Protein AF-A0A4R4ZT38-F1 (afdb_monomer_lite)

Structure (mmCIF, N/CA/C/O backbone):
data_AF-A0A4R4ZT38-F1
#
_entry.id   AF-A0A4R4ZT38-F1
#
loop_
_atom_site.group_PDB
_atom_site.id
_atom_site.type_symbol
_atom_site.label_atom_id
_atom_site.label_alt_id
_atom_site.label_comp_id
_atom_site.label_asym_id
_atom_site.label_entity_id
_atom_site.label_seq_id
_atom_site.pdbx_PDB_ins_code
_atom_site.Cartn_x
_atom_site.Cartn_y
_atom_site.Cartn_z
_atom_site.occupancy
_atom_site.B_iso_or_equiv
_atom_site.auth_seq_id
_atom_site.auth_comp_id
_atom_site.auth_asym_id
_atom_site.auth_atom_id
_atom_site.pdbx_PDB_model_num
ATOM 1 N N . MET A 1 1 ? 70.506 35.424 29.955 1.00 44.84 1 MET A N 1
ATOM 2 C CA . MET A 1 1 ? 69.250 36.058 30.411 1.00 44.84 1 MET A CA 1
ATOM 3 C C . MET A 1 1 ? 68.155 35.000 30.434 1.00 44.84 1 MET A C 1
ATOM 5 O O . MET A 1 1 ? 67.935 34.355 29.422 1.00 44.84 1 MET A O 1
ATOM 9 N N . ARG A 1 2 ? 67.548 34.759 31.603 1.00 43.34 2 ARG A N 1
ATOM 10 C CA . ARG A 1 2 ? 66.320 33.963 31.772 1.00 43.34 2 ARG A CA 1
ATOM 11 C C . ARG A 1 2 ? 65.113 34.874 31.519 1.00 43.34 2 ARG A C 1
ATOM 13 O O . ARG A 1 2 ? 65.133 35.974 32.055 1.00 43.34 2 ARG A O 1
ATOM 20 N N . SER A 1 3 ? 64.083 34.403 30.812 1.00 35.19 3 SER A N 1
ATOM 21 C CA . SER A 1 3 ? 62.650 34.685 31.080 1.00 35.19 3 SER A CA 1
ATOM 22 C C . SER A 1 3 ? 61.803 33.952 30.029 1.00 35.19 3 SER A C 1
ATOM 24 O O . SER A 1 3 ? 61.988 34.187 28.844 1.00 35.19 3 SER A O 1
ATOM 26 N N . ARG A 1 4 ? 61.122 32.850 30.368 1.00 44.53 4 ARG A N 1
ATOM 27 C CA . ARG A 1 4 ? 59.725 32.745 30.853 1.00 44.53 4 ARG A CA 1
ATOM 28 C C . ARG A 1 4 ? 58.646 33.174 29.839 1.00 44.53 4 ARG A C 1
ATOM 30 O O . ARG A 1 4 ? 58.339 34.346 29.717 1.00 44.53 4 ARG A O 1
ATOM 37 N N . MET A 1 5 ? 58.027 32.133 29.268 1.00 43.09 5 MET A N 1
ATOM 38 C CA . MET A 1 5 ? 56.590 31.820 29.336 1.00 43.09 5 MET A CA 1
ATOM 39 C C . MET A 1 5 ? 55.610 32.744 28.596 1.00 43.09 5 MET A C 1
ATOM 41 O O . MET A 1 5 ? 55.279 33.799 29.107 1.00 43.09 5 MET A O 1
ATOM 45 N N . HIS A 1 6 ? 55.022 32.232 27.508 1.00 39.06 6 HIS A N 1
ATOM 46 C CA . HIS A 1 6 ? 53.569 32.250 27.297 1.00 39.06 6 HIS A CA 1
ATOM 47 C C . HIS A 1 6 ? 53.144 30.986 26.533 1.00 39.06 6 HIS A C 1
ATOM 49 O O . HIS A 1 6 ? 53.531 30.757 25.392 1.00 39.06 6 HIS A O 1
ATOM 55 N N . VAL A 1 7 ? 52.390 30.139 27.233 1.00 46.84 7 VAL A N 1
ATOM 56 C CA . VAL A 1 7 ? 51.516 29.104 26.677 1.00 46.84 7 VAL A CA 1
ATOM 57 C C . VAL A 1 7 ? 50.248 29.811 26.207 1.00 46.84 7 VAL A C 1
ATOM 59 O O . VAL A 1 7 ? 49.652 30.477 27.044 1.00 46.84 7 VAL A O 1
ATOM 62 N N . THR A 1 8 ? 49.877 29.658 24.930 1.00 33.94 8 THR A N 1
ATOM 63 C CA . THR A 1 8 ? 48.573 29.960 24.278 1.00 33.94 8 THR A CA 1
ATOM 64 C C . THR A 1 8 ? 48.840 29.892 22.766 1.00 33.94 8 THR A C 1
ATOM 66 O O . THR A 1 8 ? 49.763 30.554 22.316 1.00 33.94 8 THR A O 1
ATOM 69 N N . GLU A 1 9 ? 48.204 29.126 21.888 1.00 38.38 9 GLU A N 1
ATOM 70 C CA . GLU A 1 9 ? 46.954 28.376 21.867 1.00 38.38 9 GLU A CA 1
ATOM 71 C C . GLU A 1 9 ? 47.141 27.230 20.864 1.00 38.38 9 GLU A C 1
ATOM 73 O O . GLU A 1 9 ? 47.673 27.423 19.768 1.00 38.38 9 GLU A O 1
ATOM 78 N N . ALA A 1 10 ? 46.647 26.043 21.204 1.00 44.12 10 ALA A N 1
ATOM 79 C CA . ALA A 1 10 ? 46.251 25.083 20.190 1.00 44.12 10 ALA A CA 1
ATOM 80 C C . ALA A 1 10 ? 45.030 25.666 19.462 1.00 44.12 10 ALA A C 1
ATOM 82 O O . ALA A 1 10 ? 43.893 25.432 19.865 1.00 44.12 10 ALA A O 1
ATOM 83 N N . ARG A 1 11 ? 45.252 26.463 18.411 1.00 40.53 11 ARG A N 1
ATOM 84 C CA . ARG A 1 11 ? 44.182 26.821 17.481 1.00 40.53 11 ARG A CA 1
ATOM 85 C C . ARG A 1 11 ? 44.006 25.651 16.524 1.00 40.53 11 ARG A C 1
ATOM 87 O O . ARG A 1 11 ? 44.601 25.605 15.451 1.00 40.53 11 ARG A O 1
ATOM 94 N N . LEU A 1 12 ? 43.234 24.669 16.988 1.00 44.28 12 LEU A N 1
ATOM 95 C CA . LEU A 1 12 ? 42.571 23.692 16.134 1.00 44.28 12 LEU A CA 1
ATOM 96 C C . LEU A 1 12 ? 41.982 24.468 14.951 1.00 44.28 12 LEU A C 1
ATOM 98 O O . LEU A 1 12 ? 41.189 25.389 15.157 1.00 44.28 12 LEU A O 1
ATOM 102 N N . GLN A 1 13 ? 42.438 24.156 13.739 1.00 46.81 13 GLN A N 1
ATOM 103 C CA . GLN A 1 13 ? 41.834 24.653 12.511 1.00 46.81 13 GLN A CA 1
ATOM 104 C C . GLN A 1 13 ? 40.401 24.131 12.459 1.00 46.81 13 GLN A C 1
ATOM 106 O O . GLN A 1 13 ? 40.148 22.978 12.130 1.00 46.81 13 GLN A O 1
ATOM 111 N N . GLU A 1 14 ? 39.512 24.989 12.954 1.00 44.94 14 GLU A N 1
ATOM 112 C CA . GLU A 1 14 ? 38.239 25.370 12.359 1.00 44.94 14 GLU A CA 1
ATOM 113 C C . GLU A 1 14 ? 37.569 24.232 11.593 1.00 44.94 14 GLU A C 1
ATOM 115 O O . GLU A 1 14 ? 37.800 23.994 10.409 1.00 44.94 14 GLU A O 1
ATOM 120 N N . GLY A 1 15 ? 36.680 23.552 12.317 1.00 46.22 15 GLY A N 1
ATOM 121 C CA . GLY A 1 15 ? 35.586 22.847 11.692 1.00 46.22 15 GLY A CA 1
ATOM 122 C C . GLY A 1 15 ? 34.816 23.805 10.791 1.00 46.22 15 GLY A C 1
ATOM 123 O O . GLY A 1 15 ? 34.194 24.754 11.259 1.00 46.22 15 GLY A O 1
ATOM 124 N N . LEU A 1 16 ? 34.814 23.492 9.506 1.00 42.47 16 LEU A N 1
ATOM 125 C CA . LEU A 1 16 ? 33.606 23.579 8.713 1.00 42.47 16 LEU A CA 1
ATOM 126 C C . LEU A 1 16 ? 33.462 22.212 8.064 1.00 42.47 16 LEU A C 1
ATOM 128 O O . LEU A 1 16 ? 34.024 21.913 7.013 1.00 42.47 16 LEU A O 1
ATOM 132 N N . VAL A 1 17 ? 32.800 21.337 8.816 1.00 52.06 17 VAL A N 1
ATOM 133 C CA . VAL A 1 17 ? 32.258 20.085 8.306 1.00 52.06 17 VAL A CA 1
ATOM 134 C C . VAL A 1 17 ? 31.511 20.461 7.033 1.00 52.06 17 VAL A C 1
ATOM 136 O O . VAL A 1 17 ? 30.660 21.346 7.084 1.00 52.06 17 VAL A O 1
ATOM 139 N N . MET A 1 18 ? 31.892 19.863 5.904 1.00 43.31 18 MET A N 1
ATOM 140 C CA . MET A 1 18 ? 31.142 19.986 4.659 1.00 43.31 18 MET A CA 1
ATOM 141 C C . MET A 1 18 ? 29.691 19.644 4.994 1.00 43.31 18 MET A C 1
ATOM 143 O O . MET A 1 18 ? 29.379 18.502 5.338 1.00 43.31 18 MET A O 1
ATOM 147 N N . GLU A 1 19 ? 28.829 20.655 5.000 1.00 54.66 19 GLU A N 1
ATOM 148 C CA . GLU A 1 19 ? 27.398 20.467 5.131 1.00 54.66 19 GLU A CA 1
ATOM 149 C C . GLU A 1 19 ? 26.973 19.760 3.845 1.00 54.66 19 GLU A C 1
ATOM 151 O O . GLU A 1 19 ? 26.827 20.384 2.798 1.00 54.66 19 GLU A O 1
ATOM 156 N N . ASN A 1 20 ? 26.893 18.427 3.900 1.00 54.12 20 ASN A N 1
ATOM 157 C CA . ASN A 1 20 ? 26.341 17.603 2.832 1.00 54.12 20 ASN A CA 1
ATOM 158 C C . ASN A 1 20 ? 24.835 17.883 2.755 1.00 54.12 20 ASN A C 1
ATOM 160 O O . ASN A 1 20 ? 24.015 17.067 3.166 1.00 54.12 20 ASN A O 1
ATOM 164 N N . SER A 1 21 ? 24.477 19.057 2.246 1.00 56.56 21 SER A N 1
ATOM 165 C CA . SER A 1 21 ? 23.111 19.463 1.922 1.00 56.56 21 SER A CA 1
ATOM 166 C C . SER A 1 21 ? 22.573 18.766 0.666 1.00 56.56 21 SER A C 1
ATOM 168 O O . SER A 1 21 ? 21.417 18.963 0.313 1.00 56.56 21 SER A O 1
ATOM 170 N N . ASP A 1 22 ? 23.389 17.917 0.029 1.00 63.59 22 ASP A N 1
ATOM 171 C CA . ASP A 1 22 ? 23.044 17.143 -1.170 1.00 63.59 22 ASP A CA 1
ATOM 172 C C . ASP A 1 22 ? 22.629 15.691 -0.869 1.00 63.59 22 ASP A C 1
ATOM 174 O O . ASP A 1 22 ? 22.241 14.936 -1.757 1.00 63.59 22 ASP A O 1
ATOM 178 N N . GLN A 1 23 ? 22.692 15.261 0.396 1.00 69.94 23 GLN A N 1
ATOM 179 C CA . GLN A 1 23 ? 22.145 13.963 0.778 1.00 69.94 23 GLN A CA 1
ATOM 180 C C . GLN A 1 23 ? 20.707 14.171 1.232 1.00 69.94 23 GLN A C 1
ATOM 182 O O . GLN A 1 23 ? 20.450 14.776 2.273 1.00 69.94 23 GLN A O 1
ATOM 187 N N . GLY A 1 24 ? 19.771 13.694 0.409 1.00 80.31 24 GLY A N 1
ATOM 188 C CA . GLY A 1 24 ? 18.351 13.648 0.735 1.00 80.31 24 GLY A CA 1
ATOM 189 C C . GLY A 1 24 ? 18.072 12.956 2.079 1.00 80.31 24 GLY A C 1
ATOM 190 O O . GLY A 1 24 ? 18.982 12.468 2.756 1.00 80.31 24 GLY A O 1
ATOM 191 N N . PRO A 1 25 ? 16.801 12.908 2.505 1.00 87.62 25 PRO A N 1
ATOM 192 C CA . PRO A 1 25 ? 16.456 12.346 3.802 1.00 87.62 25 PRO A CA 1
ATOM 193 C C . PRO A 1 25 ? 17.001 10.922 3.950 1.00 87.62 25 PRO A C 1
ATOM 195 O O . PRO A 1 25 ? 16.862 10.089 3.056 1.00 87.62 25 PRO A O 1
ATOM 198 N N . ILE A 1 26 ? 17.594 10.629 5.109 1.00 92.31 26 ILE A N 1
ATOM 199 C CA . ILE A 1 26 ? 18.041 9.273 5.427 1.00 92.31 26 ILE A CA 1
ATOM 200 C C . ILE A 1 26 ? 16.814 8.360 5.460 1.00 92.31 26 ILE A C 1
ATOM 202 O O . ILE A 1 26 ? 15.894 8.546 6.260 1.00 92.31 26 ILE A O 1
ATOM 206 N N . HIS A 1 27 ? 16.820 7.344 4.606 1.00 94.75 27 HIS A N 1
ATOM 207 C CA . HIS A 1 27 ? 15.754 6.360 4.544 1.00 94.75 27 HIS A CA 1
ATOM 208 C C . HI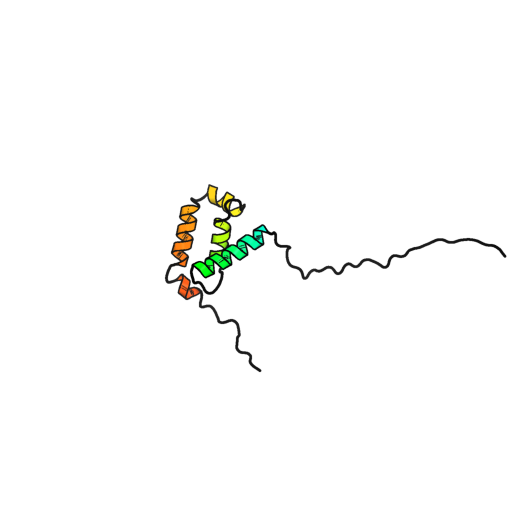S A 1 27 ? 15.914 5.297 5.631 1.00 94.75 27 HIS A C 1
ATOM 210 O O . HIS A 1 27 ? 16.995 4.756 5.861 1.00 94.75 27 HIS A O 1
ATOM 216 N N . THR A 1 28 ? 14.811 4.966 6.300 1.00 96.12 28 THR A N 1
ATOM 217 C CA . THR A 1 28 ? 14.801 3.878 7.286 1.00 96.12 28 THR A CA 1
ATOM 218 C C . THR A 1 28 ? 14.854 2.511 6.587 1.00 96.12 28 THR A C 1
ATOM 220 O O . THR A 1 28 ? 14.374 2.391 5.457 1.00 96.12 28 THR A O 1
ATOM 223 N N . PRO A 1 29 ? 15.341 1.440 7.249 1.00 96.62 29 PRO A N 1
ATOM 224 C CA . PRO A 1 29 ? 15.296 0.087 6.683 1.00 96.62 29 PRO A CA 1
ATOM 225 C C . PRO A 1 29 ? 13.885 -0.336 6.255 1.00 96.62 29 PRO A C 1
ATOM 227 O O . PRO A 1 29 ? 13.705 -0.970 5.221 1.00 96.62 29 PRO A O 1
ATOM 230 N N . ARG A 1 30 ? 12.874 0.082 7.024 1.00 95.88 30 ARG A N 1
ATOM 231 C CA . ARG A 1 30 ? 11.463 -0.169 6.727 1.00 95.88 30 ARG A CA 1
ATOM 232 C C . ARG A 1 30 ? 10.997 0.538 5.454 1.00 95.88 30 ARG A C 1
ATOM 234 O O . ARG A 1 30 ? 10.289 -0.062 4.659 1.00 95.88 30 ARG A O 1
ATOM 241 N N . TYR A 1 31 ? 11.404 1.793 5.247 1.00 96.88 31 TYR A N 1
ATOM 242 C CA . TYR A 1 31 ? 11.116 2.508 4.001 1.00 96.88 31 TYR A CA 1
ATOM 243 C C . TYR A 1 31 ? 11.689 1.746 2.802 1.00 96.88 31 TYR A C 1
ATOM 245 O O . TYR A 1 31 ? 10.969 1.475 1.848 1.00 96.88 31 TYR A O 1
ATOM 253 N N . LEU A 1 32 ? 12.957 1.330 2.885 1.00 97.38 32 LEU A N 1
ATOM 254 C CA . LEU A 1 32 ? 13.612 0.583 1.808 1.00 97.38 32 LEU A CA 1
ATOM 255 C C . LEU A 1 32 ? 12.934 -0.769 1.541 1.00 97.38 32 LEU A C 1
ATOM 257 O O . LEU A 1 32 ? 12.824 -1.171 0.387 1.00 97.38 32 LEU A O 1
ATOM 261 N N . GLN A 1 33 ? 12.425 -1.444 2.578 1.00 97.62 33 GLN A N 1
ATOM 262 C CA . GLN A 1 33 ? 11.617 -2.657 2.408 1.00 97.62 33 GLN A CA 1
ATOM 263 C C . GLN A 1 33 ? 10.320 -2.399 1.640 1.00 97.62 33 GLN A C 1
ATOM 265 O O . GLN A 1 33 ? 9.959 -3.211 0.791 1.00 97.62 33 GLN A O 1
ATOM 270 N N . VAL A 1 34 ? 9.627 -1.290 1.910 1.00 97.94 34 VAL A N 1
ATOM 271 C CA . VAL A 1 34 ? 8.402 -0.927 1.181 1.00 97.94 34 VAL A CA 1
ATOM 272 C C . VAL A 1 34 ? 8.713 -0.664 -0.296 1.00 97.94 34 VAL A C 1
ATOM 274 O O . VAL A 1 34 ? 7.996 -1.176 -1.150 1.00 97.94 34 VAL A O 1
ATOM 277 N N . ILE A 1 35 ? 9.808 0.042 -0.607 1.00 97.69 35 ILE A N 1
ATOM 278 C CA . ILE A 1 35 ? 10.257 0.255 -1.996 1.00 97.69 35 ILE A CA 1
ATOM 279 C C . ILE A 1 35 ? 10.578 -1.078 -2.686 1.00 97.69 35 ILE A C 1
ATOM 281 O O . ILE A 1 35 ? 10.043 -1.358 -3.752 1.00 97.69 35 ILE A O 1
ATOM 285 N N . ALA A 1 36 ? 11.384 -1.936 -2.053 1.00 98.06 36 ALA A N 1
ATOM 286 C CA . ALA A 1 36 ? 11.730 -3.242 -2.617 1.00 98.06 36 ALA A CA 1
ATOM 287 C C . ALA A 1 36 ? 10.490 -4.125 -2.840 1.00 98.06 36 ALA A C 1
ATOM 289 O O . ALA A 1 36 ? 10.373 -4.801 -3.856 1.00 98.06 36 ALA A O 1
ATOM 290 N N . THR A 1 37 ? 9.530 -4.075 -1.913 1.00 98.31 37 THR A N 1
ATOM 291 C CA . THR A 1 37 ? 8.259 -4.795 -2.051 1.00 98.31 37 THR A CA 1
ATOM 292 C C . THR A 1 37 ? 7.444 -4.251 -3.225 1.00 98.31 37 THR A C 1
ATOM 294 O O . THR A 1 37 ? 6.854 -5.037 -3.957 1.00 98.31 37 THR A O 1
ATOM 297 N N . ALA A 1 38 ? 7.423 -2.934 -3.444 1.00 97.69 38 ALA A N 1
ATOM 298 C CA . ALA A 1 38 ? 6.740 -2.331 -4.588 1.00 97.69 38 ALA A CA 1
ATOM 299 C C . ALA A 1 38 ? 7.339 -2.796 -5.929 1.00 97.69 38 ALA A C 1
ATOM 301 O O . ALA A 1 38 ? 6.590 -3.155 -6.839 1.00 97.69 38 ALA A O 1
ATOM 302 N N . ASP A 1 39 ? 8.669 -2.868 -6.023 1.00 97.00 39 ASP A N 1
ATOM 303 C CA . ASP A 1 39 ? 9.372 -3.405 -7.197 1.00 97.00 39 ASP A CA 1
ATOM 304 C C . ASP A 1 39 ? 9.064 -4.889 -7.434 1.00 97.00 39 ASP A C 1
ATOM 306 O O . ASP A 1 39 ? 8.873 -5.330 -8.568 1.00 97.00 39 ASP A O 1
ATOM 310 N N . ASP A 1 40 ? 9.000 -5.689 -6.371 1.00 97.81 40 ASP A N 1
ATOM 311 C CA . ASP A 1 40 ? 8.662 -7.104 -6.499 1.00 97.81 40 ASP A CA 1
ATOM 312 C C . ASP A 1 40 ? 7.202 -7.302 -6.928 1.00 97.81 40 ASP A C 1
ATOM 314 O O . ASP A 1 40 ? 6.915 -8.213 -7.708 1.00 97.81 40 ASP A O 1
ATOM 318 N N . LEU A 1 41 ? 6.281 -6.447 -6.470 1.00 96.38 41 LEU A N 1
ATOM 319 C CA . LEU A 1 41 ? 4.877 -6.477 -6.885 1.00 96.38 41 LEU A CA 1
ATOM 320 C C . LEU A 1 41 ? 4.713 -6.146 -8.370 1.00 96.38 41 LEU A C 1
ATOM 322 O O . LEU A 1 41 ? 3.982 -6.860 -9.056 1.00 96.38 41 LEU A O 1
ATOM 326 N N . SER A 1 42 ? 5.405 -5.122 -8.885 1.00 94.50 42 SER 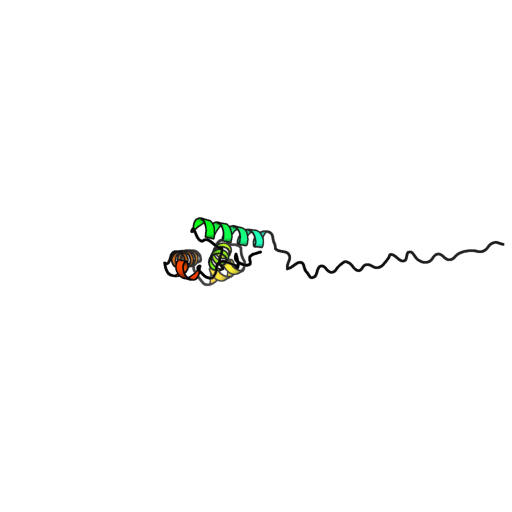A N 1
ATOM 327 C CA . SER A 1 42 ? 5.318 -4.765 -10.310 1.00 94.50 42 SER A CA 1
ATOM 328 C C . SER A 1 42 ? 5.805 -5.903 -11.200 1.00 94.50 42 SER A C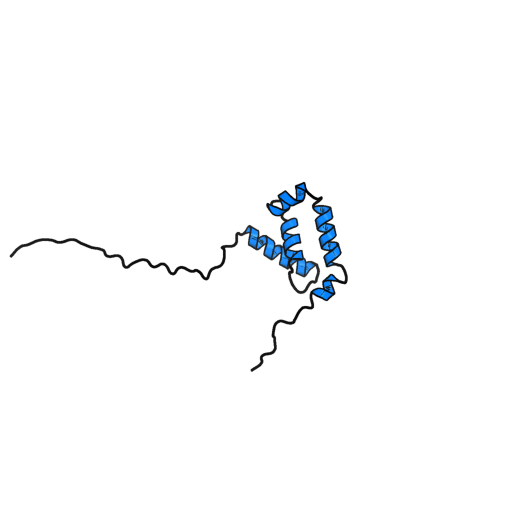 1
ATOM 330 O O . SER A 1 42 ? 5.108 -6.309 -12.130 1.00 94.50 42 SER A O 1
ATOM 332 N N . ARG A 1 43 ? 6.932 -6.527 -10.836 1.00 93.81 43 ARG A N 1
ATOM 333 C CA . ARG A 1 43 ? 7.468 -7.708 -11.527 1.00 93.81 43 ARG A CA 1
ATOM 334 C C . ARG A 1 43 ? 6.511 -8.894 -11.489 1.00 93.81 43 ARG A C 1
ATOM 336 O O . ARG A 1 43 ? 6.327 -9.552 -12.509 1.00 93.81 43 ARG A O 1
ATOM 343 N N . GLN A 1 44 ? 5.900 -9.172 -10.336 1.00 94.44 44 GLN A N 1
ATOM 344 C CA . GLN A 1 44 ? 4.938 -10.270 -10.184 1.00 94.44 44 GLN A CA 1
ATOM 345 C C . GLN A 1 44 ? 3.680 -10.067 -11.032 1.00 94.44 44 GLN A C 1
ATOM 347 O O . GLN A 1 44 ? 3.124 -11.039 -11.538 1.00 94.44 44 GLN A O 1
ATOM 352 N N . MET A 1 45 ? 3.248 -8.817 -11.204 1.00 92.06 45 MET A N 1
ATOM 353 C CA . MET A 1 45 ? 2.101 -8.454 -12.038 1.00 92.06 45 MET A CA 1
ATOM 354 C C . MET A 1 45 ? 2.457 -8.311 -13.526 1.00 92.06 45 MET A C 1
ATOM 356 O O . MET A 1 45 ? 1.567 -8.171 -14.358 1.00 92.06 45 MET A O 1
ATOM 360 N N . GLY A 1 46 ? 3.744 -8.384 -13.883 1.00 90.00 46 GLY A N 1
ATOM 361 C CA . GLY A 1 46 ? 4.214 -8.212 -15.258 1.00 90.00 46 GLY A CA 1
ATOM 362 C C . GLY A 1 46 ? 4.208 -6.757 -15.733 1.00 90.00 46 GLY A C 1
ATOM 363 O O . GLY A 1 46 ? 4.224 -6.516 -16.939 1.00 90.00 46 GLY A O 1
ATOM 364 N N . HIS A 1 47 ? 4.183 -5.791 -14.812 1.00 88.94 47 HIS A N 1
ATOM 365 C CA . HIS A 1 47 ? 4.264 -4.371 -15.136 1.00 88.94 47 HIS A CA 1
ATOM 366 C C . HIS A 1 47 ? 5.725 -3.945 -15.334 1.00 88.94 47 HIS A C 1
ATOM 368 O O . HIS A 1 47 ? 6.593 -4.347 -14.555 1.00 88.94 47 HIS A O 1
ATOM 374 N N . PRO A 1 48 ? 6.020 -3.116 -16.350 1.00 85.12 48 PRO A N 1
ATOM 375 C CA . PRO A 1 48 ? 7.393 -2.731 -16.677 1.00 85.12 48 PRO A CA 1
ATOM 376 C C . PRO A 1 48 ? 8.033 -1.814 -15.625 1.00 85.12 48 PRO A C 1
ATOM 378 O O . PRO A 1 48 ? 9.257 -1.762 -15.526 1.00 85.12 48 PRO A O 1
ATOM 381 N N . HIS A 1 49 ? 7.223 -1.119 -14.820 1.00 87.81 49 HIS A N 1
ATOM 382 C CA . HIS A 1 49 ? 7.682 -0.128 -13.848 1.00 87.81 49 HIS A CA 1
ATOM 383 C C . HIS A 1 49 ? 6.877 -0.205 -12.543 1.00 87.81 49 HIS A C 1
ATOM 385 O O . HIS A 1 49 ? 5.695 -0.557 -12.541 1.00 87.81 49 HIS A O 1
ATOM 391 N N . ALA A 1 50 ? 7.506 0.167 -11.425 1.00 90.94 50 ALA A N 1
ATOM 392 C CA . ALA A 1 50 ? 6.833 0.321 -10.140 1.00 90.94 50 ALA A CA 1
ATOM 393 C C . ALA A 1 50 ? 6.214 1.727 -10.009 1.00 90.94 50 ALA A C 1
ATOM 395 O O . ALA A 1 50 ? 6.905 2.711 -9.762 1.00 90.94 50 ALA A O 1
ATOM 396 N N . GLY A 1 51 ? 4.895 1.809 -10.189 1.00 90.50 51 GLY A N 1
ATOM 397 C CA . GLY A 1 51 ? 4.081 3.009 -9.945 1.00 90.50 51 GLY A CA 1
ATOM 398 C C . GLY A 1 51 ? 3.680 3.234 -8.478 1.00 90.50 51 GLY A C 1
ATOM 399 O O . GLY A 1 51 ? 3.984 2.436 -7.583 1.00 90.50 51 GLY A O 1
ATOM 400 N N . THR A 1 52 ? 2.936 4.314 -8.229 1.00 94.44 52 THR A N 1
ATOM 401 C CA . THR A 1 52 ? 2.425 4.671 -6.892 1.00 94.44 52 THR A CA 1
ATOM 402 C C . THR A 1 52 ? 1.434 3.643 -6.349 1.00 94.44 52 THR A C 1
ATOM 404 O O . THR A 1 52 ? 1.326 3.496 -5.134 1.00 94.44 52 THR A O 1
ATOM 407 N N . GLU A 1 53 ? 0.760 2.886 -7.214 1.00 94.25 53 GLU A N 1
ATOM 408 C CA . GLU A 1 53 ? -0.168 1.820 -6.832 1.00 94.25 53 GLU A CA 1
ATOM 409 C C . GLU A 1 53 ? 0.581 0.632 -6.229 1.00 94.25 53 GLU A C 1
ATOM 411 O O . GLU A 1 53 ? 0.179 0.112 -5.191 1.00 94.25 53 GLU A O 1
ATOM 416 N N . HIS A 1 54 ? 1.728 0.262 -6.807 1.00 96.19 54 HIS A N 1
ATOM 417 C CA . HIS A 1 54 ? 2.606 -0.771 -6.251 1.00 96.19 54 HIS A CA 1
ATOM 418 C C . HIS A 1 54 ? 3.171 -0.338 -4.899 1.00 96.19 54 HIS A C 1
ATOM 420 O O . HIS A 1 54 ? 3.216 -1.130 -3.957 1.00 96.19 54 HIS A O 1
ATOM 426 N N . LEU A 1 55 ? 3.563 0.935 -4.788 1.00 97.19 55 LEU A N 1
ATOM 427 C CA . LEU A 1 55 ? 4.045 1.511 -3.537 1.00 97.19 55 LEU A CA 1
ATOM 428 C C . LEU A 1 55 ? 2.956 1.515 -2.463 1.00 97.19 55 LEU A C 1
ATOM 430 O O . LEU A 1 55 ? 3.210 1.159 -1.311 1.00 97.19 55 LEU A O 1
ATOM 434 N N . PHE A 1 56 ? 1.739 1.904 -2.838 1.00 97.50 56 PHE A N 1
ATOM 435 C CA . PHE A 1 56 ? 0.604 1.919 -1.931 1.00 97.50 56 PHE A CA 1
ATOM 436 C C . PHE A 1 56 ? 0.219 0.505 -1.496 1.00 97.50 56 PHE A C 1
ATOM 438 O O . PHE A 1 56 ? 0.023 0.279 -0.305 1.00 97.50 56 PHE A O 1
ATOM 445 N N . LEU A 1 57 ? 0.205 -0.462 -2.416 1.00 97.44 57 LEU A N 1
ATOM 446 C CA . LEU A 1 57 ? -0.050 -1.869 -2.114 1.00 97.44 57 LEU A CA 1
ATOM 447 C C . LEU A 1 57 ? 1.032 -2.459 -1.193 1.00 97.44 57 LEU A C 1
ATOM 449 O O . LEU A 1 57 ? 0.712 -3.151 -0.228 1.00 97.44 57 LEU A O 1
ATOM 453 N N . ALA A 1 58 ? 2.308 -2.136 -1.421 1.00 98.06 58 ALA A N 1
ATOM 454 C CA . ALA A 1 58 ? 3.404 -2.517 -0.530 1.00 98.06 58 ALA A CA 1
ATOM 455 C C . ALA A 1 58 ? 3.228 -1.933 0.882 1.00 98.06 58 ALA A C 1
ATOM 457 O O . ALA A 1 58 ? 3.384 -2.643 1.878 1.00 98.06 58 ALA A O 1
ATOM 458 N N . LEU A 1 59 ? 2.852 -0.655 0.978 1.00 98.00 59 LEU A N 1
ATOM 459 C CA . LEU A 1 59 ? 2.577 0.012 2.249 1.00 98.00 59 LEU A CA 1
ATOM 460 C C . LEU A 1 59 ? 1.370 -0.614 2.967 1.00 98.00 59 LEU A C 1
ATOM 462 O O . LEU A 1 59 ? 1.444 -0.881 4.165 1.00 98.00 59 LEU A O 1
ATOM 466 N N . LEU A 1 60 ? 0.289 -0.897 2.236 1.00 97.88 60 LEU A N 1
ATOM 467 C CA . LEU A 1 60 ? -0.933 -1.533 2.737 1.00 97.88 60 LEU A CA 1
ATOM 468 C C . LEU A 1 60 ? -0.670 -2.949 3.277 1.00 97.88 60 LEU A C 1
ATOM 470 O O . LEU A 1 60 ? -1.272 -3.366 4.272 1.00 97.88 60 LEU A O 1
ATOM 474 N N . ARG A 1 61 ? 0.247 -3.689 2.646 1.00 96.81 61 ARG A N 1
ATOM 475 C CA . ARG A 1 61 ? 0.660 -5.035 3.075 1.00 96.81 61 ARG A CA 1
ATOM 476 C C . ARG A 1 61 ? 1.586 -5.020 4.288 1.00 96.81 61 ARG A C 1
ATOM 478 O O . ARG A 1 61 ? 1.614 -5.998 5.036 1.00 96.81 61 ARG A O 1
ATOM 485 N N . ASP A 1 62 ? 2.256 -3.904 4.567 1.00 97.19 62 ASP A N 1
ATOM 486 C CA . ASP A 1 62 ? 2.896 -3.670 5.860 1.00 97.19 62 ASP A CA 1
ATOM 487 C C . ASP A 1 62 ? 1.847 -3.294 6.924 1.00 97.19 62 ASP A C 1
ATOM 489 O O . ASP A 1 62 ? 1.572 -2.125 7.210 1.00 97.19 62 ASP A O 1
ATOM 493 N N . LYS A 1 63 ? 1.268 -4.320 7.559 1.00 95.44 63 LYS A N 1
ATOM 494 C CA . LYS A 1 63 ? 0.190 -4.178 8.556 1.00 95.44 63 LYS A CA 1
ATOM 495 C C . LYS A 1 63 ? 0.582 -3.351 9.788 1.00 95.44 63 LYS A C 1
ATOM 497 O O . LYS A 1 63 ? -0.292 -2.856 10.496 1.00 95.44 63 LYS A O 1
ATOM 502 N N . TYR A 1 64 ? 1.876 -3.161 10.045 1.00 95.50 64 TYR A N 1
ATOM 503 C CA . TYR A 1 64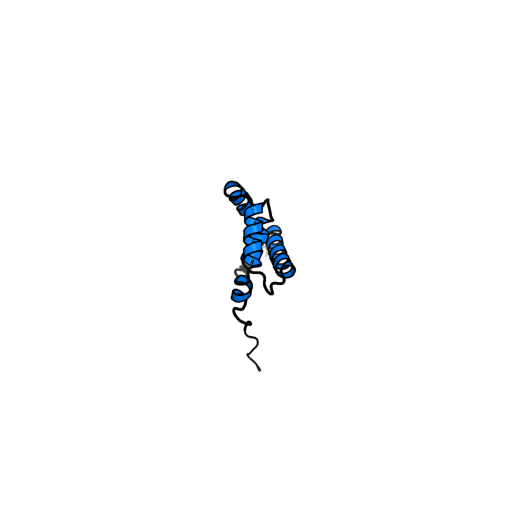 ? 2.353 -2.353 11.165 1.00 95.50 64 TYR A CA 1
ATOM 504 C C . TYR A 1 64 ? 2.628 -0.900 10.762 1.00 95.50 64 TYR A C 1
ATOM 506 O O . TYR A 1 64 ? 3.132 -0.133 11.591 1.00 95.50 64 TYR A O 1
ATOM 514 N N . ALA A 1 65 ? 2.456 -0.517 9.494 1.00 96.50 65 ALA A N 1
ATOM 515 C CA . ALA A 1 65 ? 2.763 0.836 9.049 1.00 96.50 65 ALA A CA 1
ATOM 516 C C . ALA A 1 65 ? 1.706 1.789 9.607 1.00 96.50 65 ALA A C 1
ATOM 518 O O . ALA A 1 65 ? 0.529 1.445 9.662 1.00 96.50 65 ALA A O 1
ATOM 519 N N . ILE A 1 66 ? 2.111 2.987 10.041 1.00 97.38 66 ILE A N 1
ATOM 520 C CA . ILE A 1 66 ? 1.169 3.961 10.618 1.00 97.38 66 ILE A CA 1
ATOM 521 C C . ILE A 1 66 ? 0.001 4.251 9.652 1.00 97.38 66 ILE A C 1
ATOM 523 O O . ILE A 1 66 ? -1.140 4.197 10.105 1.00 97.38 66 ILE A O 1
ATOM 527 N N . PRO A 1 67 ? 0.223 4.479 8.337 1.00 96.31 67 PRO A N 1
ATOM 528 C CA . PRO A 1 67 ? -0.876 4.680 7.390 1.00 96.31 67 PRO A CA 1
ATOM 529 C C . PRO A 1 67 ? -1.836 3.487 7.337 1.00 96.31 67 PRO A C 1
ATOM 531 O O . PRO A 1 67 ? -3.047 3.673 7.390 1.00 96.31 67 PRO A O 1
ATOM 534 N N . THR A 1 68 ? -1.306 2.265 7.329 1.00 97.88 68 THR A N 1
ATOM 535 C CA . THR A 1 68 ? -2.089 1.021 7.305 1.00 97.88 68 THR A CA 1
ATOM 536 C C . THR A 1 68 ? -2.900 0.825 8.583 1.00 97.88 68 THR A C 1
ATOM 538 O O . THR A 1 68 ? -4.075 0.470 8.520 1.00 97.88 68 THR A O 1
ATOM 541 N N . GLN A 1 69 ? -2.314 1.130 9.744 1.00 97.94 69 GLN A N 1
ATOM 542 C CA . GLN A 1 69 ? -3.015 1.114 11.031 1.00 97.94 69 GLN A CA 1
ATOM 543 C C . GLN A 1 69 ? -4.134 2.159 11.102 1.00 97.94 69 GLN A C 1
ATOM 545 O O . GLN A 1 69 ? -5.132 1.941 11.776 1.00 97.94 69 GLN A O 1
ATOM 550 N N . ILE A 1 70 ? -3.987 3.303 10.429 1.00 98.06 70 ILE A N 1
ATOM 551 C CA . ILE A 1 70 ? -5.062 4.297 10.332 1.00 98.06 70 ILE A CA 1
ATOM 552 C C . ILE A 1 70 ? -6.154 3.793 9.383 1.00 98.06 70 ILE A C 1
ATOM 554 O O . ILE A 1 70 ? -7.333 3.851 9.737 1.00 98.06 70 ILE A O 1
ATOM 558 N N . LEU A 1 71 ? -5.782 3.274 8.208 1.00 97.69 71 LEU A N 1
ATOM 559 C CA . LEU A 1 71 ? -6.724 2.749 7.215 1.00 97.69 71 LEU A CA 1
ATOM 560 C C . LEU A 1 71 ? -7.560 1.588 7.760 1.00 97.69 71 LEU A C 1
ATOM 562 O O . LEU A 1 71 ? -8.761 1.560 7.508 1.00 97.69 71 LEU A O 1
ATOM 566 N N . SER A 1 72 ? -6.988 0.711 8.590 1.00 97.38 72 SER A N 1
ATOM 567 C CA . SER A 1 72 ? -7.720 -0.416 9.193 1.00 97.38 72 SER A CA 1
ATOM 568 C C . SER A 1 72 ? -8.864 0.011 10.117 1.00 97.38 72 SER A C 1
ATOM 570 O O . SER A 1 72 ? -9.741 -0.786 10.434 1.00 97.38 72 SER A O 1
ATOM 572 N N . THR A 1 73 ? -8.887 1.278 10.548 1.00 97.94 73 THR A N 1
ATOM 573 C CA . THR A 1 73 ? -9.999 1.853 11.324 1.00 97.94 73 THR A CA 1
ATOM 574 C C . THR A 1 73 ? -11.115 2.431 10.453 1.00 97.94 73 THR A C 1
ATOM 576 O O . THR A 1 73 ? -12.135 2.879 10.980 1.00 97.94 73 THR A O 1
ATOM 579 N N . LYS A 1 74 ? -10.905 2.505 9.135 1.00 97.88 74 LYS A N 1
ATOM 580 C CA . LYS A 1 74 ? -11.790 3.179 8.175 1.00 97.88 74 LYS A CA 1
ATOM 581 C C . LYS A 1 74 ? -12.373 2.227 7.146 1.00 97.88 74 LYS A C 1
ATOM 583 O O . LYS A 1 74 ? -13.508 2.439 6.732 1.00 97.88 74 LYS A O 1
ATOM 588 N N . VAL A 1 75 ? -11.601 1.228 6.738 1.00 97.50 75 VAL A N 1
ATOM 589 C CA . VAL A 1 75 ? -11.948 0.279 5.681 1.00 97.50 75 VAL A CA 1
ATOM 590 C C . VAL A 1 75 ? -11.468 -1.119 6.051 1.00 97.50 75 VAL A C 1
ATOM 592 O O . VAL A 1 75 ? -10.558 -1.272 6.870 1.00 97.50 75 VAL A O 1
ATOM 595 N N . ASP A 1 76 ? -12.069 -2.127 5.427 1.00 97.75 76 ASP A N 1
ATOM 596 C CA . ASP A 1 76 ? -11.506 -3.470 5.431 1.00 97.75 76 ASP A CA 1
ATOM 597 C C . ASP A 1 76 ? -10.251 -3.480 4.542 1.00 97.75 76 ASP A C 1
ATOM 599 O O . ASP A 1 76 ? -10.277 -3.046 3.388 1.00 97.75 76 ASP A O 1
ATOM 603 N N . LEU A 1 77 ? -9.116 -3.887 5.116 1.00 97.44 77 LEU A N 1
ATOM 604 C CA . LEU A 1 77 ? -7.837 -3.844 4.410 1.00 97.44 77 LEU A CA 1
ATOM 605 C C . LEU A 1 77 ? -7.730 -4.912 3.323 1.00 97.44 77 LEU A C 1
ATOM 607 O O . LEU A 1 77 ? -6.946 -4.725 2.395 1.00 97.44 77 LEU A O 1
ATOM 611 N N . ASP A 1 78 ? -8.444 -6.0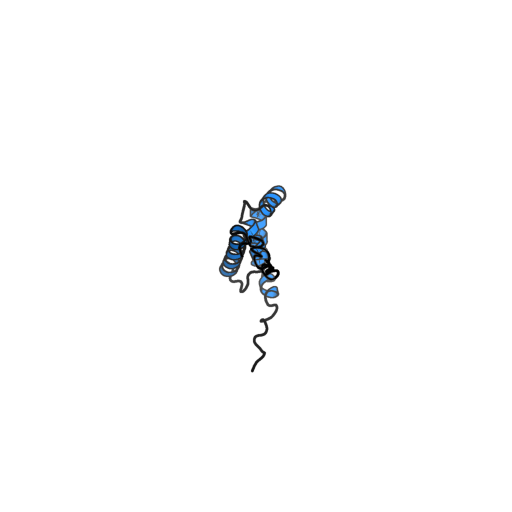24 3.464 1.00 97.44 78 ASP A N 1
ATOM 612 C CA . ASP A 1 78 ? -8.393 -7.122 2.506 1.00 97.44 78 ASP A CA 1
ATOM 613 C C . ASP A 1 78 ? -9.280 -6.793 1.298 1.00 97.44 78 ASP A C 1
ATOM 615 O O . ASP A 1 78 ? -8.859 -7.011 0.160 1.00 97.44 78 ASP A O 1
ATOM 619 N N . ASP A 1 79 ? -10.432 -6.152 1.527 1.00 97.81 79 ASP A N 1
ATOM 620 C CA . ASP A 1 79 ? -11.252 -5.585 0.448 1.00 97.81 79 ASP A CA 1
ATOM 621 C C . ASP A 1 79 ? -10.481 -4.502 -0.326 1.00 97.81 79 ASP A C 1
ATOM 623 O O . ASP A 1 79 ? -10.469 -4.514 -1.558 1.00 97.81 79 ASP A O 1
ATOM 627 N N . LEU A 1 80 ? -9.783 -3.599 0.378 1.00 97.25 80 LEU A N 1
ATOM 628 C CA . LEU A 1 80 ? -8.972 -2.558 -0.262 1.00 97.25 80 LEU A CA 1
ATOM 629 C C . LEU A 1 80 ? -7.797 -3.146 -1.068 1.00 97.25 80 LEU A C 1
ATOM 631 O O . LEU A 1 80 ? -7.526 -2.672 -2.169 1.00 97.25 80 LEU A O 1
ATOM 635 N N . ASP A 1 81 ? -7.102 -4.171 -0.555 1.00 97.00 81 ASP A N 1
ATOM 636 C CA . ASP A 1 81 ? -6.037 -4.872 -1.301 1.00 97.00 81 ASP A CA 1
ATOM 637 C C . ASP A 1 81 ? -6.599 -5.478 -2.595 1.00 97.00 81 ASP A C 1
ATOM 639 O O . ASP A 1 81 ? -6.052 -5.250 -3.677 1.00 97.00 81 ASP A O 1
ATOM 643 N N . ALA A 1 82 ? -7.738 -6.172 -2.499 1.00 96.50 82 ALA A N 1
ATOM 644 C CA . ALA A 1 82 ? -8.405 -6.779 -3.643 1.00 96.50 82 ALA A CA 1
ATOM 645 C C . ALA A 1 82 ? -8.855 -5.741 -4.684 1.00 96.50 82 ALA A C 1
ATOM 647 O O . ALA A 1 82 ? -8.688 -5.973 -5.883 1.00 96.50 82 ALA A O 1
ATOM 648 N N . GLU A 1 83 ? -9.388 -4.595 -4.251 1.00 95.12 83 GLU A N 1
ATOM 649 C CA . GLU A 1 83 ? -9.815 -3.510 -5.140 1.00 95.12 83 GLU A CA 1
ATOM 650 C C . GLU A 1 83 ? -8.631 -2.908 -5.910 1.00 95.12 83 GLU A C 1
ATOM 652 O O . GLU A 1 83 ? -8.698 -2.777 -7.134 1.00 95.12 83 GLU A O 1
ATOM 657 N N . ILE A 1 84 ? -7.514 -2.622 -5.230 1.00 94.00 84 ILE A N 1
ATOM 658 C CA . ILE A 1 84 ? -6.291 -2.114 -5.873 1.00 94.00 84 ILE A CA 1
ATOM 659 C C . ILE A 1 84 ? -5.779 -3.120 -6.912 1.00 94.00 84 ILE A C 1
ATOM 661 O O . ILE A 1 84 ? -5.513 -2.748 -8.055 1.00 94.00 84 ILE A O 1
ATOM 665 N N . VAL A 1 85 ? -5.679 -4.402 -6.547 1.00 94.56 85 VAL A N 1
ATOM 666 C CA . VAL A 1 85 ? -5.209 -5.460 -7.458 1.00 94.56 85 VAL A CA 1
ATOM 667 C C . VAL A 1 85 ? -6.132 -5.606 -8.673 1.00 94.56 85 VAL A C 1
ATOM 669 O O . VAL A 1 85 ? -5.656 -5.760 -9.802 1.00 94.56 85 VAL A O 1
ATOM 672 N N . ALA A 1 86 ? -7.449 -5.527 -8.471 1.00 92.81 86 ALA A N 1
ATOM 673 C CA . ALA A 1 86 ? -8.423 -5.596 -9.554 1.00 92.81 86 ALA A CA 1
ATOM 674 C C . ALA A 1 86 ? -8.278 -4.417 -10.530 1.00 92.81 86 ALA A C 1
ATOM 676 O O . ALA A 1 86 ? -8.292 -4.627 -11.744 1.00 92.81 86 ALA A O 1
ATOM 677 N N . LEU A 1 87 ? -8.080 -3.199 -10.015 1.00 89.62 87 LEU A N 1
ATOM 678 C CA . LEU A 1 87 ? -7.841 -2.008 -10.834 1.00 89.62 87 LEU A CA 1
ATOM 679 C C . LEU A 1 87 ? -6.552 -2.127 -11.653 1.00 89.62 87 LEU A C 1
ATOM 681 O O . LEU A 1 87 ? -6.561 -1.833 -12.845 1.00 89.62 87 LEU A O 1
ATOM 685 N N . MET A 1 88 ? -5.475 -2.629 -11.050 1.00 87.69 88 MET A N 1
ATOM 686 C CA . MET A 1 88 ? -4.187 -2.824 -11.726 1.00 87.69 88 MET A CA 1
ATOM 687 C C . MET A 1 88 ? -4.232 -3.904 -12.817 1.00 87.69 88 MET A C 1
ATOM 689 O O . MET A 1 88 ? -3.481 -3.848 -13.784 1.00 87.69 88 MET A O 1
ATOM 693 N N . THR A 1 89 ? -5.145 -4.869 -12.698 1.00 83.81 89 THR A N 1
ATOM 694 C CA . THR A 1 89 ? -5.359 -5.916 -13.712 1.00 83.81 89 THR A CA 1
ATOM 695 C C . THR A 1 89 ? -6.288 -5.446 -14.846 1.00 83.81 89 THR A C 1
ATOM 697 O O . THR A 1 89 ? -6.431 -6.121 -15.869 1.00 83.81 89 THR A O 1
ATOM 700 N N . SER A 1 90 ? -6.940 -4.287 -14.697 1.00 77.44 90 SER A N 1
ATOM 701 C CA . SER A 1 90 ? -7.847 -3.741 -15.707 1.00 77.44 90 SER A CA 1
ATOM 702 C C . SER A 1 90 ? -7.086 -3.256 -16.943 1.00 77.44 90 SER A C 1
ATOM 704 O O . SER A 1 90 ? -6.023 -2.646 -16.856 1.00 77.44 90 SER A O 1
ATOM 706 N N . THR A 1 91 ? -7.672 -3.468 -18.125 1.00 57.28 91 THR A N 1
ATOM 707 C CA . THR A 1 91 ? -7.107 -3.075 -19.430 1.00 57.28 91 THR A CA 1
ATOM 708 C C . THR A 1 91 ? -6.821 -1.570 -19.552 1.00 57.28 91 THR A C 1
ATOM 710 O O . THR A 1 91 ? -6.055 -1.169 -20.425 1.00 57.28 91 THR A O 1
ATOM 713 N N . GLU A 1 92 ? -7.413 -0.729 -18.701 1.00 58.59 92 GLU A N 1
ATOM 714 C CA . GLU A 1 92 ? -7.116 0.709 -18.660 1.00 58.59 92 GLU A CA 1
ATOM 715 C C . GLU A 1 92 ? -5.775 1.028 -17.983 1.00 58.59 92 GLU A C 1
ATOM 717 O O . GLU A 1 92 ? -5.084 1.931 -18.446 1.00 58.59 92 GLU A O 1
ATOM 722 N N . TYR A 1 93 ? -5.350 0.249 -16.980 1.00 64.25 93 TYR A N 1
ATOM 723 C CA . TYR A 1 93 ? -4.074 0.454 -16.281 1.00 64.25 93 TYR A CA 1
ATOM 724 C C . TYR A 1 93 ? -2.873 0.198 -17.204 1.00 64.25 93 TYR A C 1
ATOM 726 O O . TYR A 1 93 ? -1.934 0.988 -17.256 1.00 64.25 93 TYR A O 1
ATOM 734 N N . LEU A 1 94 ? -2.960 -0.856 -18.025 1.00 61.53 94 LEU A N 1
ATOM 735 C CA . LEU A 1 94 ? -1.932 -1.210 -19.014 1.00 61.53 94 LEU A CA 1
ATOM 736 C C . LEU A 1 94 ? -1.769 -0.168 -20.132 1.00 61.53 94 LEU A C 1
ATOM 738 O O . LEU A 1 94 ? -0.751 -0.175 -20.812 1.00 61.53 94 LEU A O 1
ATOM 742 N N . ARG A 1 95 ? -2.769 0.698 -20.353 1.00 55.25 95 ARG A N 1
ATOM 743 C CA . ARG A 1 95 ? -2.743 1.736 -21.398 1.00 55.25 95 ARG A CA 1
ATOM 744 C C . ARG A 1 95 ? -2.221 3.082 -20.910 1.00 55.25 95 ARG A C 1
ATOM 746 O O . ARG A 1 95 ? -1.799 3.881 -21.735 1.00 55.25 95 ARG A O 1
ATOM 753 N N . SER A 1 96 ? -2.275 3.355 -19.607 1.00 56.91 96 SER A N 1
ATOM 754 C CA . SER A 1 96 ? -1.740 4.594 -19.025 1.00 56.91 96 SER A CA 1
ATOM 755 C C . SER A 1 96 ? -0.268 4.485 -18.623 1.00 56.91 96 SER A C 1
ATOM 757 O O . SER A 1 96 ? 0.352 5.496 -18.329 1.00 56.91 96 SER A O 1
ATOM 759 N N . SER A 1 97 ? 0.302 3.275 -18.597 1.00 55.81 97 SER A N 1
ATOM 760 C CA . SER A 1 97 ? 1.726 3.038 -18.315 1.00 55.81 97 SER A CA 1
ATOM 761 C C . SER A 1 97 ? 2.651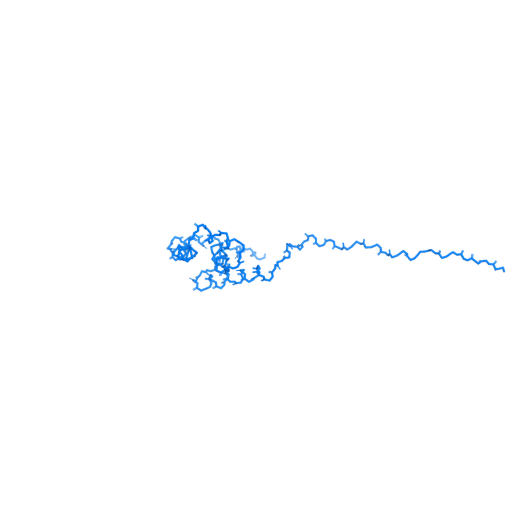 3.206 -19.532 1.00 55.81 97 SER A C 1
ATOM 763 O O . SER A 1 97 ? 3.856 3.011 -19.392 1.00 55.81 97 SER A O 1
ATOM 765 N N . ASP A 1 98 ? 2.097 3.569 -20.695 1.00 53.72 98 ASP A N 1
ATOM 766 C CA . ASP A 1 98 ? 2.827 3.872 -21.938 1.00 53.72 98 ASP A CA 1
ATOM 767 C C . ASP A 1 98 ? 3.320 5.340 -22.013 1.00 53.72 98 ASP A C 1
ATOM 769 O O . ASP A 1 98 ? 3.678 5.816 -23.091 1.00 53.72 98 ASP A O 1
ATOM 773 N N . ASP A 1 99 ? 3.366 6.075 -20.893 1.00 53.88 99 ASP A N 1
ATOM 774 C CA . ASP A 1 99 ? 3.943 7.426 -20.857 1.00 53.88 99 ASP A CA 1
ATOM 775 C C . ASP A 1 99 ? 5.487 7.377 -20.901 1.00 53.88 99 ASP A C 1
ATOM 777 O O . ASP A 1 99 ? 6.174 7.250 -19.888 1.00 53.88 99 ASP A O 1
ATOM 781 N N . GLU A 1 100 ? 5.957 7.501 -22.147 1.00 52.25 100 GLU A N 1
ATOM 782 C CA . GLU A 1 100 ? 7.256 7.924 -22.692 1.00 52.25 100 GLU A CA 1
ATOM 783 C C . GLU A 1 100 ? 8.501 7.036 -22.437 1.00 52.25 100 GLU A C 1
ATOM 785 O O . GLU A 1 100 ? 8.972 6.899 -21.303 1.00 52.25 100 GLU A O 1
ATOM 790 N N . PRO A 1 101 ? 9.133 6.484 -23.501 1.00 47.59 101 PRO A N 1
ATOM 791 C CA . PRO A 1 101 ? 10.492 5.968 -23.399 1.00 47.59 101 PRO A CA 1
ATOM 792 C C . PRO A 1 101 ? 11.401 7.140 -23.025 1.00 47.59 101 PRO A C 1
ATOM 794 O O . PRO A 1 101 ? 11.552 8.077 -23.801 1.00 47.59 101 PRO A O 1
ATOM 797 N N . GLY A 1 102 ? 11.992 7.099 -21.831 1.00 49.69 102 GLY A N 1
ATOM 798 C CA . GLY A 1 102 ? 12.936 8.121 -21.393 1.00 49.69 102 GLY A CA 1
ATOM 799 C C . GLY A 1 102 ? 14.096 8.233 -22.377 1.00 49.69 102 GLY A C 1
ATOM 800 O O . GLY A 1 102 ? 14.970 7.378 -22.370 1.00 49.69 102 GLY A O 1
ATOM 801 N N . ASP A 1 103 ? 14.062 9.263 -23.223 1.00 53.81 103 ASP A N 1
ATOM 802 C CA . ASP A 1 103 ? 15.166 9.887 -23.953 1.00 53.81 103 ASP A CA 1
ATOM 803 C C . ASP A 1 103 ? 16.372 8.981 -24.296 1.00 53.81 103 ASP A C 1
ATOM 805 O O . ASP A 1 103 ? 17.526 9.354 -24.084 1.00 53.81 103 ASP A O 1
ATOM 809 N N . GLU A 1 104 ? 16.148 7.812 -24.904 1.00 55.97 104 GLU A N 1
ATOM 810 C CA . GLU A 1 104 ? 17.196 7.064 -25.614 1.00 55.97 104 GLU A CA 1
ATOM 811 C C . GLU A 1 104 ? 17.318 7.553 -27.072 1.00 55.97 104 GLU A C 1
ATOM 813 O O . GLU A 1 104 ? 17.432 6.759 -28.000 1.00 55.97 104 GLU A O 1
ATOM 818 N N . GLU A 1 105 ? 17.315 8.871 -27.316 1.00 52.75 105 GLU A N 1
ATOM 819 C CA . GLU A 1 105 ? 17.809 9.419 -28.590 1.00 52.75 105 GLU A CA 1
ATOM 820 C C . GLU A 1 105 ? 18.317 10.872 -28.492 1.00 52.75 105 GLU A C 1
ATOM 822 O O . GLU A 1 105 ? 17.741 11.819 -29.017 1.00 52.75 105 GLU A O 1
ATOM 827 N N . ALA A 1 106 ? 19.490 11.035 -27.882 1.00 50.00 106 ALA A N 1
ATOM 828 C CA . ALA A 1 106 ? 20.515 11.977 -28.341 1.00 50.00 106 ALA A CA 1
ATOM 829 C C . ALA A 1 106 ? 21.881 11.385 -27.934 1.00 50.00 106 ALA A C 1
ATOM 831 O O . ALA A 1 106 ? 22.376 11.615 -26.841 1.00 50.00 106 ALA A O 1
ATOM 832 N N . GLY A 1 107 ? 22.511 10.478 -28.680 1.00 52.50 107 GLY A N 1
ATOM 833 C CA . GLY A 1 107 ? 22.690 10.526 -30.122 1.00 52.50 107 GLY A CA 1
ATOM 834 C C . GLY A 1 107 ? 23.898 11.399 -30.481 1.00 52.50 107 GLY A C 1
ATOM 835 O O . GLY A 1 107 ? 23.703 12.475 -31.029 1.00 52.50 107 GLY A O 1
ATOM 836 N N . ARG A 1 108 ? 25.105 10.843 -30.273 1.00 48.41 108 ARG A N 1
ATOM 837 C CA . ARG A 1 108 ? 26.415 11.221 -30.860 1.00 48.41 108 ARG A CA 1
ATOM 838 C C . ARG A 1 108 ? 27.216 12.357 -30.224 1.00 48.41 108 ARG A C 1
ATOM 840 O O . ARG A 1 108 ? 26.722 13.495 -30.136 1.00 48.41 108 ARG A O 1
#

Sequence (108 aa):
MRSRMHVTEARLQEGLVMENSDQGPIHTPRYLQVIATADDLSRQMGHPHAGTEHLFLALLRDKYAIPTQILSTKVDLDDLDAEIVALMTSTEYLRSSDDEPGDEEAGR

Organism: NCBI:txid705336

InterPro domains:
  IPR004176 Clp, repeat (R) N-terminal domain [PF02861] (28-91)
  IPR036628 Clp, N-terminal domain superfamily [G3DSA:1.10.1780.10] (27-108)
  IPR036628 Clp, N-terminal domain superfamily [SSF81923] (8-90)

Radius of gyration: 26.82 Å; chains: 1; bounding box: 81×46×63 Å

Secondary structure (DSSP, 8-state):
--------------------TTS-PPPPHHHHHHHHHHHHHHHHHT-SS--HHHHHHHHHH-TTSHHHHHHTTTS-HHHHHHHHHHHHHSTTHHHHTT----------

Foldseek 3Di:
DDDDDDDDDPPDPDDPDPPPPVDPDDDDPVNVQLVVQQVVVCVVLVHPDRDVLSSVLSQCVPCPRPVVVVVVVPDPSVVVNVVSVVVCNDPVVVVVSPPDDPPPDDDD

pLDDT: mean 77.8, std 22.49, range [33.94, 98.31]